Protein AF-A0AAV9G3P5-F1 (afdb_monomer_lite)

Sequence (130 aa):
MNLPDSFLYELGGQLFLMPLASFSGSPWWTTILDVLFVVGISGGLSWYYYYYKRKDLLGGFWGALIVALLGSLIILSLLQDFIRSVVLWLVSPKFGIYQISNVNLLAVLLGGLLALYIMNRINHNKERRD

Radius of gyration: 21.59 Å; chains: 1; bounding box: 43×58×51 Å

Structure (mmCIF, N/CA/C/O backbone):
data_AF-A0AAV9G3P5-F1
#
_entry.id   AF-A0AAV9G3P5-F1
#
loop_
_atom_site.group_PDB
_atom_site.id
_atom_site.type_symbol
_atom_site.label_atom_id
_atom_site.label_alt_id
_atom_site.label_comp_id
_atom_site.label_asym_id
_atom_site.label_entity_id
_atom_site.label_seq_id
_atom_site.pdbx_PDB_ins_code
_atom_site.Cartn_x
_atom_site.Cartn_y
_atom_site.Cartn_z
_atom_site.occupancy
_atom_site.B_iso_or_equiv
_atom_site.auth_seq_id
_atom_site.auth_comp_id
_atom_site.auth_asym_id
_atom_site.auth_atom_id
_atom_site.pdbx_PDB_model_num
ATOM 1 N N . MET A 1 1 ? -5.686 41.145 -12.514 1.00 50.47 1 MET A N 1
ATOM 2 C CA . MET A 1 1 ? -5.750 40.148 -13.601 1.00 50.47 1 MET A CA 1
ATOM 3 C C . MET A 1 1 ? -6.823 39.159 -13.183 1.00 50.47 1 MET A C 1
ATOM 5 O O . MET A 1 1 ? -6.592 38.420 -12.237 1.00 50.47 1 MET A O 1
ATOM 9 N N . ASN A 1 2 ? -8.031 39.271 -13.739 1.00 54.06 2 ASN A N 1
ATOM 10 C CA . ASN A 1 2 ? -9.154 38.422 -13.334 1.00 54.06 2 ASN A CA 1
ATOM 11 C C . ASN A 1 2 ? -8.983 37.065 -14.014 1.00 54.06 2 ASN A C 1
ATOM 13 O O . ASN A 1 2 ? -8.968 36.997 -15.242 1.00 54.06 2 ASN A O 1
ATOM 17 N N . LEU A 1 3 ? -8.775 36.018 -13.218 1.00 62.84 3 LEU A N 1
ATOM 18 C CA . LEU A 1 3 ? -8.808 34.648 -13.717 1.00 62.84 3 LEU A CA 1
ATOM 19 C C . LEU A 1 3 ? -10.241 34.363 -14.192 1.00 62.84 3 LEU A C 1
ATOM 21 O O . LEU A 1 3 ? -11.176 34.704 -13.469 1.00 62.84 3 LEU A O 1
ATOM 25 N N . PRO A 1 4 ? -10.433 33.797 -15.394 1.00 73.38 4 PRO A N 1
ATOM 26 C CA . PRO A 1 4 ? -11.765 33.469 -15.878 1.00 73.38 4 PRO A CA 1
ATOM 27 C C . PRO A 1 4 ? -12.376 32.381 -14.989 1.00 73.38 4 PRO A C 1
ATOM 29 O O . PRO A 1 4 ? -11.698 31.412 -14.646 1.00 73.38 4 PRO A O 1
ATOM 32 N N . ASP A 1 5 ? -13.657 32.518 -14.640 1.00 65.12 5 ASP A N 1
ATOM 33 C CA . ASP A 1 5 ? -14.385 31.579 -13.767 1.00 65.12 5 ASP A CA 1
ATOM 34 C C . ASP A 1 5 ? -14.347 30.124 -14.283 1.00 65.12 5 ASP A C 1
ATOM 36 O O . ASP A 1 5 ? -14.455 29.168 -13.513 1.00 65.12 5 ASP A O 1
ATOM 40 N N . SER A 1 6 ? -14.104 29.944 -15.586 1.00 68.44 6 SER A N 1
ATOM 41 C CA . SER A 1 6 ? -13.889 28.646 -16.230 1.00 68.44 6 SER A CA 1
ATOM 42 C C . SER A 1 6 ? -12.632 27.917 -15.747 1.00 68.44 6 SER A C 1
ATOM 44 O O . SER A 1 6 ? -12.622 26.692 -15.734 1.00 68.44 6 SER A O 1
ATOM 46 N N . PHE A 1 7 ? -11.595 28.632 -15.303 1.00 65.69 7 PHE A N 1
ATOM 47 C CA . PHE A 1 7 ? -10.336 28.033 -14.854 1.00 65.69 7 PHE A CA 1
ATOM 48 C C . PHE A 1 7 ? -10.511 27.236 -13.557 1.00 65.69 7 PHE A C 1
ATOM 50 O O . PHE A 1 7 ? -9.976 26.140 -13.423 1.00 65.69 7 PHE A O 1
ATOM 57 N N . LEU A 1 8 ? -11.301 27.749 -12.607 1.00 58.41 8 LEU A N 1
ATOM 58 C CA . LEU A 1 8 ? -11.585 27.036 -11.356 1.00 58.41 8 LEU A CA 1
ATOM 59 C C . LEU A 1 8 ? -12.497 25.825 -11.589 1.00 58.41 8 LEU A C 1
ATOM 61 O O . LEU A 1 8 ? -12.346 24.805 -10.915 1.00 58.41 8 LEU A O 1
ATOM 65 N N . TYR A 1 9 ? -13.405 25.917 -12.564 1.00 61.34 9 TYR A N 1
ATOM 66 C CA . TYR A 1 9 ? -14.299 24.824 -12.943 1.00 61.34 9 TYR A CA 1
ATOM 67 C C . TYR A 1 9 ? -13.557 23.707 -13.693 1.00 61.34 9 TYR A C 1
ATOM 69 O O . TYR A 1 9 ? -13.768 22.531 -13.406 1.00 61.34 9 TYR A O 1
ATOM 77 N N . GLU A 1 10 ? -12.640 24.060 -14.598 1.00 61.47 10 GLU A N 1
ATOM 78 C CA . GLU A 1 10 ? -11.762 23.101 -15.274 1.00 61.47 10 GLU A CA 1
ATOM 79 C C . GLU A 1 10 ? -10.776 22.454 -14.303 1.00 61.47 10 GLU A C 1
ATOM 81 O O . GLU A 1 10 ? -10.634 21.237 -14.332 1.00 61.47 10 GLU A O 1
ATOM 86 N N . LEU A 1 11 ? -10.154 23.216 -13.396 1.00 59.84 11 LEU A N 1
ATOM 87 C CA . LEU A 1 11 ? -9.230 22.667 -12.401 1.00 59.84 11 LEU A CA 1
ATOM 88 C C . LEU A 1 11 ? -9.953 21.707 -11.441 1.00 59.84 11 LEU A C 1
ATOM 90 O O . LEU A 1 11 ? -9.487 20.594 -11.204 1.00 59.84 11 LEU A O 1
ATOM 94 N N . GLY A 1 12 ? -11.116 22.109 -10.917 1.00 59.78 12 GLY A N 1
ATOM 95 C CA . GLY A 1 12 ? -11.925 21.269 -10.031 1.00 59.78 12 GLY A CA 1
ATOM 96 C C . GLY A 1 12 ? -12.477 20.028 -10.736 1.00 59.78 12 GLY A C 1
ATOM 97 O O . GLY A 1 12 ? -12.431 18.928 -10.184 1.00 59.78 12 GLY A O 1
ATOM 98 N N . GLY A 1 13 ? -12.944 20.185 -11.977 1.00 59.47 13 GLY A N 1
ATOM 99 C CA . GLY A 1 13 ? -13.447 19.093 -12.806 1.00 59.47 13 GLY A CA 1
ATOM 100 C C . GLY A 1 13 ? -12.354 18.107 -13.212 1.00 59.47 13 GLY A C 1
ATOM 101 O O . GLY A 1 13 ? -12.566 16.902 -13.126 1.00 59.47 13 GLY A O 1
ATOM 102 N N . GLN A 1 14 ? -11.168 18.581 -13.592 1.00 56.88 14 GLN A N 1
ATOM 103 C CA . GLN A 1 14 ? -10.041 17.728 -13.971 1.00 56.88 14 GLN A CA 1
ATOM 104 C C . GLN A 1 14 ? -9.481 16.957 -12.772 1.00 56.88 14 GLN A C 1
ATOM 106 O O . GLN A 1 14 ? -9.322 15.743 -12.863 1.00 56.88 14 GLN A O 1
ATOM 111 N N . LEU A 1 15 ? -9.272 17.607 -11.623 1.00 58.22 15 LEU A N 1
ATOM 112 C CA . LEU A 1 15 ? -8.780 16.936 -10.410 1.00 58.22 15 LEU A CA 1
ATOM 113 C C . LEU A 1 15 ? -9.739 15.844 -9.906 1.00 58.22 15 LEU A C 1
ATOM 115 O O . LEU A 1 15 ? -9.299 14.827 -9.368 1.00 58.22 15 LEU A O 1
ATOM 119 N N . PHE A 1 16 ? -11.049 16.028 -10.099 1.00 54.94 16 PHE A N 1
ATOM 120 C CA . PHE A 1 16 ? -12.055 15.061 -9.664 1.00 54.94 16 PHE A CA 1
ATOM 121 C C . PHE A 1 16 ? -12.363 13.980 -10.713 1.00 54.94 16 PHE A C 1
ATOM 123 O O . PHE A 1 16 ? -12.566 12.827 -10.346 1.00 54.94 16 PHE A O 1
ATOM 130 N N . LEU A 1 17 ? -12.378 14.310 -12.011 1.00 55.22 17 LEU A N 1
ATOM 131 C CA . LEU A 1 17 ? -12.782 13.387 -13.084 1.00 55.22 17 LEU A CA 1
ATOM 132 C C . LEU A 1 17 ? -11.616 12.650 -13.755 1.00 55.22 17 LEU A C 1
ATOM 134 O O . LEU A 1 17 ? -11.834 11.551 -14.256 1.00 55.22 17 LEU A O 1
ATOM 138 N N . MET A 1 18 ? -10.386 13.180 -13.761 1.00 57.72 18 MET A N 1
ATOM 139 C CA . MET A 1 18 ? -9.223 12.468 -14.326 1.00 57.72 18 MET A CA 1
ATOM 140 C C . MET A 1 18 ? -8.910 11.138 -13.616 1.00 57.72 18 MET A C 1
ATOM 142 O O . MET A 1 18 ? -8.633 10.161 -14.315 1.00 57.72 18 MET A O 1
ATOM 146 N N . PRO A 1 19 ? -9.027 11.029 -12.277 1.00 54.44 19 PRO A N 1
ATOM 147 C CA . PRO A 1 19 ? -8.893 9.749 -11.585 1.00 54.44 19 PRO A CA 1
ATOM 148 C C . PRO A 1 19 ? -10.015 8.765 -11.927 1.00 54.44 19 PRO A C 1
ATOM 150 O O . PRO A 1 19 ? -9.798 7.566 -11.852 1.00 54.44 19 PRO A O 1
ATOM 153 N N . LEU A 1 20 ? -11.209 9.242 -12.307 1.00 53.97 20 LEU A N 1
ATOM 154 C CA . LEU A 1 20 ? -12.274 8.367 -12.812 1.00 53.97 20 LEU A CA 1
ATOM 155 C C . LEU A 1 20 ? -12.050 7.975 -14.283 1.00 53.97 20 LEU A C 1
ATOM 157 O O . LEU A 1 20 ? -12.387 6.865 -14.690 1.00 53.97 20 LEU A O 1
ATOM 161 N N . ALA A 1 21 ? -11.471 8.867 -15.087 1.00 53.78 21 ALA A N 1
ATOM 162 C CA . ALA A 1 21 ? -11.190 8.637 -16.501 1.00 53.78 21 ALA A CA 1
ATOM 163 C C . ALA A 1 21 ? -10.007 7.681 -16.731 1.00 53.78 21 ALA A C 1
ATOM 165 O O . ALA A 1 21 ? -9.982 6.981 -17.743 1.00 53.78 21 ALA A O 1
ATOM 166 N N . SER A 1 22 ? -9.059 7.591 -15.793 1.00 54.72 22 SER A N 1
ATOM 167 C CA . SER A 1 22 ? -7.948 6.630 -15.851 1.00 54.72 22 SER A CA 1
ATOM 168 C C . SER A 1 22 ? -8.418 5.167 -15.828 1.00 54.72 22 SER A C 1
ATOM 170 O O . SER A 1 22 ? -7.720 4.296 -16.349 1.00 54.72 22 SER A O 1
ATOM 172 N N . PHE A 1 23 ? -9.633 4.891 -15.338 1.00 54.97 23 PHE A N 1
ATOM 173 C CA . PHE A 1 23 ? -10.239 3.560 -15.403 1.00 54.97 23 PHE A CA 1
ATOM 174 C C . PHE A 1 23 ? -10.719 3.167 -16.810 1.00 54.97 23 PHE A C 1
ATOM 176 O O . PHE A 1 23 ? -10.821 1.974 -17.087 1.00 54.97 23 PHE A O 1
ATOM 183 N N . SER A 1 24 ? -10.990 4.121 -17.714 1.00 55.91 24 SER A N 1
ATOM 184 C CA . SER A 1 24 ? -11.676 3.832 -18.989 1.00 55.91 24 SER A CA 1
ATOM 185 C C . SER A 1 24 ? -10.774 3.230 -20.083 1.00 55.91 24 SER A C 1
ATOM 187 O O . SER A 1 24 ? -11.279 2.616 -21.020 1.00 55.91 24 SER A O 1
ATOM 189 N N . GLY A 1 25 ? -9.444 3.343 -19.950 1.00 59.94 25 GLY A N 1
ATOM 190 C CA . GLY A 1 25 ? -8.464 2.817 -20.915 1.00 59.94 25 GLY A CA 1
ATOM 191 C C . GLY A 1 25 ? -7.750 1.525 -20.494 1.00 59.94 25 GLY A C 1
ATOM 192 O O . GLY A 1 25 ? -6.862 1.060 -21.209 1.00 59.94 25 GLY A O 1
ATOM 193 N N . SER A 1 26 ? -8.089 0.963 -19.331 1.00 65.25 26 SER A N 1
ATOM 194 C CA . SER A 1 26 ? -7.421 -0.208 -18.747 1.00 65.25 26 SER A CA 1
ATOM 195 C C . SER A 1 26 ? -8.271 -1.479 -18.894 1.00 65.25 26 SER A C 1
ATOM 197 O O . SER A 1 26 ? -9.492 -1.379 -19.034 1.00 65.25 26 SER A O 1
ATOM 199 N N . PRO A 1 27 ? -7.672 -2.687 -18.913 1.00 82.00 27 PRO A N 1
ATOM 200 C CA . PRO A 1 27 ? -8.447 -3.923 -18.949 1.00 82.00 27 PRO A CA 1
ATOM 201 C C . PRO A 1 27 ? -9.490 -3.960 -17.824 1.00 82.00 27 PRO A C 1
ATOM 203 O O . PRO A 1 27 ? -9.176 -3.652 -16.686 1.00 82.00 27 PRO A O 1
ATOM 206 N N . TRP A 1 28 ? -10.718 -4.404 -18.092 1.00 77.50 28 TRP A N 1
ATOM 207 C CA . TRP A 1 28 ? -11.807 -4.398 -17.095 1.00 77.50 28 TRP A CA 1
ATOM 208 C C . TRP A 1 28 ? -11.445 -5.060 -15.747 1.00 77.50 28 TRP A C 1
ATOM 210 O O . TRP A 1 28 ? -11.979 -4.694 -14.701 1.00 77.50 28 TRP A O 1
ATOM 220 N N . TRP A 1 29 ? -10.521 -6.026 -15.754 1.00 80.69 29 TRP A N 1
ATOM 221 C CA . TRP A 1 29 ? -10.050 -6.699 -14.548 1.00 80.69 29 TRP A CA 1
ATOM 222 C C . TRP A 1 29 ? -9.159 -5.811 -13.666 1.00 80.69 29 TRP A C 1
ATOM 224 O O . TRP A 1 29 ? -9.172 -5.993 -12.450 1.00 80.69 29 TRP A O 1
ATOM 234 N N . THR A 1 30 ? -8.423 -4.838 -14.222 1.00 81.50 30 THR A N 1
ATOM 235 C CA . THR A 1 30 ? -7.614 -3.906 -13.415 1.00 81.50 30 THR A CA 1
ATOM 236 C C . THR A 1 30 ? -8.511 -2.981 -12.614 1.00 81.50 30 THR A C 1
ATOM 238 O O . THR A 1 30 ? -8.290 -2.824 -11.422 1.00 81.50 30 THR A O 1
ATOM 241 N N . THR A 1 31 ? -9.601 -2.488 -13.207 1.00 81.62 31 THR A N 1
ATOM 242 C CA . THR A 1 31 ? -10.606 -1.687 -12.493 1.00 81.62 31 THR A CA 1
ATOM 243 C C . THR A 1 31 ? -11.177 -2.433 -11.285 1.00 81.62 31 THR A C 1
ATOM 245 O O . THR A 1 31 ? -11.327 -1.859 -10.209 1.00 81.62 31 THR A O 1
ATOM 248 N N . ILE A 1 32 ? -11.470 -3.730 -11.433 1.00 85.75 32 ILE A N 1
ATOM 249 C CA . ILE A 1 32 ? -11.977 -4.555 -10.327 1.00 85.75 32 ILE A CA 1
ATOM 250 C C . ILE A 1 32 ? -10.928 -4.684 -9.219 1.00 85.75 32 ILE A C 1
ATOM 252 O O . ILE A 1 32 ? -11.266 -4.554 -8.042 1.00 85.75 32 ILE A O 1
ATOM 256 N N . LEU A 1 33 ? -9.663 -4.923 -9.575 1.00 86.50 33 LEU A N 1
ATOM 257 C CA . LEU A 1 33 ? -8.578 -5.009 -8.598 1.00 86.50 33 LEU A CA 1
ATOM 258 C C . LEU A 1 33 ? -8.362 -3.684 -7.871 1.00 86.50 33 LEU A C 1
ATOM 260 O O . LEU A 1 33 ? -8.208 -3.697 -6.655 1.00 86.50 33 LEU A O 1
ATOM 264 N N . ASP A 1 34 ? -8.400 -2.560 -8.579 1.00 84.62 34 ASP A N 1
ATOM 265 C CA . ASP A 1 34 ? -8.223 -1.235 -7.987 1.00 84.62 34 ASP A CA 1
ATOM 266 C C . ASP A 1 34 ? -9.311 -0.950 -6.949 1.00 84.62 34 ASP A C 1
ATOM 268 O O . ASP A 1 34 ? -9.009 -0.566 -5.818 1.00 84.62 34 ASP A O 1
ATOM 272 N N . VAL A 1 35 ? -10.575 -1.232 -7.286 1.00 87.62 35 VAL A N 1
ATOM 273 C CA . VAL A 1 35 ? -11.693 -1.134 -6.335 1.00 87.62 35 VAL A CA 1
ATOM 274 C C . VAL A 1 35 ? -11.457 -2.044 -5.131 1.00 87.62 35 VAL A C 1
ATOM 276 O O . VAL A 1 35 ? -11.637 -1.619 -3.989 1.00 87.62 35 VAL A O 1
ATOM 279 N N . LEU A 1 36 ? -11.014 -3.280 -5.359 1.00 92.19 36 LEU A N 1
ATOM 280 C CA . LEU A 1 36 ? -10.768 -4.245 -4.292 1.00 92.19 36 LEU A CA 1
ATOM 281 C C . LEU A 1 36 ? -9.614 -3.810 -3.374 1.00 92.19 36 LEU A C 1
ATOM 283 O O . LEU A 1 36 ? -9.722 -3.960 -2.158 1.00 92.19 36 LEU A O 1
ATOM 287 N N . PHE A 1 37 ? -8.552 -3.209 -3.915 1.00 90.44 37 PHE A N 1
ATOM 288 C CA . PHE A 1 37 ? -7.457 -2.633 -3.134 1.00 90.44 37 PHE A CA 1
ATOM 289 C C . PHE A 1 37 ? -7.900 -1.408 -2.339 1.00 90.44 37 PHE A C 1
ATOM 291 O O . PHE A 1 37 ? -7.606 -1.327 -1.147 1.00 90.44 37 PHE A O 1
ATOM 298 N N . VAL A 1 38 ? -8.631 -0.477 -2.955 1.00 91.19 38 VAL A N 1
ATOM 299 C CA . VAL A 1 38 ? -9.122 0.732 -2.278 1.00 91.19 38 VAL A CA 1
ATOM 300 C C . VAL A 1 38 ? -10.053 0.362 -1.124 1.00 91.19 38 VAL A C 1
ATOM 302 O O . VAL A 1 38 ? -9.864 0.829 0.003 1.00 91.19 38 VAL A O 1
ATOM 305 N N . VAL A 1 39 ? -11.014 -0.532 -1.369 1.00 92.69 39 VAL A N 1
ATOM 306 C CA . VAL A 1 39 ? -11.945 -1.014 -0.340 1.00 92.69 39 VAL A CA 1
ATOM 307 C C . VAL A 1 39 ? -11.216 -1.844 0.713 1.00 92.69 39 VAL A C 1
ATOM 309 O O . VAL A 1 39 ? -11.459 -1.662 1.905 1.00 92.69 39 VAL A O 1
ATOM 312 N N . GLY A 1 40 ? -10.293 -2.714 0.303 1.00 94.06 40 GLY A N 1
ATOM 313 C CA . GLY A 1 40 ? -9.526 -3.570 1.203 1.00 94.06 40 GLY A CA 1
ATOM 314 C C . GLY A 1 40 ? -8.633 -2.778 2.158 1.00 94.06 40 GLY A C 1
ATOM 315 O O . GLY A 1 40 ? -8.673 -3.005 3.367 1.00 94.06 40 GLY A O 1
ATOM 316 N N . ILE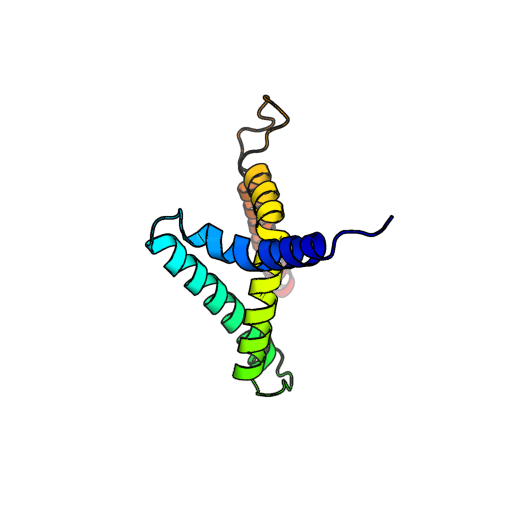 A 1 41 ? -7.872 -1.807 1.644 1.00 93.25 41 ILE A N 1
ATOM 317 C CA . ILE A 1 41 ? -7.019 -0.928 2.458 1.00 93.25 41 ILE A CA 1
ATOM 318 C C . ILE A 1 41 ? -7.875 -0.062 3.381 1.00 93.25 41 ILE A C 1
ATOM 320 O O . ILE A 1 41 ? -7.575 0.035 4.571 1.00 93.25 41 ILE A O 1
ATOM 324 N N . SER A 1 42 ? -8.955 0.529 2.864 1.00 94.06 42 SER A N 1
ATOM 325 C CA . SER A 1 42 ? -9.859 1.354 3.671 1.00 94.06 42 SER A CA 1
ATOM 326 C C . SER A 1 42 ? -10.482 0.543 4.802 1.00 94.06 42 SER A C 1
ATOM 328 O O . SER A 1 42 ? -10.383 0.937 5.958 1.00 94.06 42 SER A O 1
ATOM 330 N N . GLY A 1 43 ? -11.022 -0.641 4.503 1.00 94.12 43 GLY A N 1
ATOM 331 C CA . GLY A 1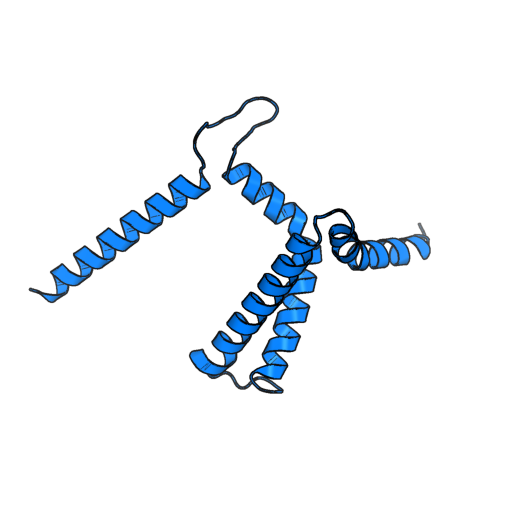 43 ? -11.566 -1.548 5.511 1.00 94.12 43 GLY A CA 1
ATOM 332 C C . GLY A 1 43 ? -10.520 -2.005 6.530 1.00 94.12 43 GLY A C 1
ATOM 333 O O . GLY A 1 43 ? -10.807 -2.040 7.726 1.00 94.12 43 GLY A O 1
ATOM 334 N N . GLY A 1 44 ? -9.290 -2.283 6.089 1.00 94.31 44 GLY A N 1
ATOM 335 C CA . GLY A 1 44 ? -8.169 -2.618 6.969 1.00 94.31 44 GLY A CA 1
ATOM 336 C C . GLY A 1 44 ? -7.797 -1.478 7.922 1.00 94.31 44 GLY A C 1
ATOM 337 O O . GLY A 1 44 ? -7.608 -1.711 9.116 1.00 94.31 44 GLY A O 1
ATOM 338 N N . LEU A 1 45 ? -7.751 -0.237 7.429 1.00 92.19 45 LEU A N 1
ATOM 339 C CA . LEU A 1 45 ? -7.511 0.953 8.250 1.00 92.19 45 LEU A CA 1
ATOM 340 C C . LEU A 1 45 ? -8.634 1.165 9.266 1.00 92.19 45 LEU A C 1
ATOM 342 O O . LEU A 1 45 ? -8.367 1.390 10.447 1.00 92.19 45 LEU A O 1
ATOM 346 N N . SER A 1 46 ? -9.887 1.041 8.844 1.00 91.88 46 SER A N 1
ATOM 347 C CA . SER A 1 46 ? -11.041 1.175 9.734 1.00 91.88 46 SER A CA 1
ATOM 348 C C . SER A 1 46 ? -11.051 0.094 10.801 1.00 91.88 46 SER A C 1
ATOM 350 O O . SER A 1 46 ? -11.285 0.392 11.970 1.00 91.88 46 SER A O 1
ATOM 352 N N . TRP A 1 47 ? -10.710 -1.143 10.435 1.00 92.75 47 TRP A N 1
ATOM 353 C CA . TRP A 1 47 ? -10.543 -2.232 11.389 1.00 92.75 47 TRP A CA 1
ATOM 354 C C . TRP A 1 47 ? -9.412 -1.939 12.380 1.00 92.75 47 TRP A C 1
ATOM 356 O O . TRP A 1 47 ? -9.598 -2.085 13.587 1.00 92.75 47 TRP A O 1
ATOM 366 N N . TYR A 1 48 ? -8.260 -1.461 11.903 1.00 91.31 48 TYR A N 1
ATOM 367 C CA . TYR A 1 48 ? -7.123 -1.116 12.754 1.00 91.31 48 TYR A CA 1
ATOM 368 C C . TYR A 1 48 ? -7.480 -0.026 13.774 1.00 91.31 48 TYR A C 1
ATOM 370 O O . TYR A 1 48 ? -7.199 -0.159 14.967 1.00 91.31 48 TYR A O 1
ATOM 378 N N . TYR A 1 49 ? -8.129 1.052 13.340 1.00 88.31 49 TYR A N 1
ATOM 379 C CA . TYR A 1 49 ? -8.485 2.144 14.243 1.00 88.31 49 TYR A CA 1
ATOM 380 C C . TYR A 1 49 ? -9.619 1.777 15.204 1.00 88.31 49 TYR A C 1
ATOM 382 O O . TYR A 1 49 ? -9.570 2.155 16.377 1.00 88.31 49 TYR A O 1
ATOM 390 N N . TYR A 1 50 ? -10.602 1.013 14.732 1.00 87.50 50 TYR A N 1
ATOM 391 C CA . TYR A 1 50 ? -11.765 0.647 15.527 1.00 87.50 50 TYR A CA 1
ATOM 392 C C . TYR A 1 50 ? -11.492 -0.526 16.479 1.00 87.50 50 TYR A C 1
ATOM 394 O O . TYR A 1 50 ? -11.726 -0.405 17.676 1.00 87.50 50 TYR A O 1
ATOM 402 N N . TYR A 1 51 ? -10.944 -1.645 15.999 1.00 86.62 51 TYR A N 1
ATOM 403 C CA . TYR A 1 51 ? -10.727 -2.841 16.823 1.00 86.62 51 TYR A CA 1
ATOM 404 C C . TYR A 1 51 ? -9.377 -2.846 17.534 1.00 86.62 51 TYR A C 1
ATOM 406 O O . TYR A 1 51 ? -9.314 -3.107 18.736 1.00 86.62 51 TYR A O 1
ATOM 414 N N . TYR A 1 52 ? -8.289 -2.563 16.814 1.00 86.50 52 TYR A N 1
ATOM 415 C CA . TYR A 1 52 ? -6.948 -2.666 17.395 1.00 86.50 52 TYR A CA 1
ATOM 416 C C . TYR A 1 52 ? -6.621 -1.470 18.293 1.00 86.50 52 TYR A C 1
ATOM 418 O O . TYR A 1 52 ? -6.126 -1.639 19.406 1.00 86.50 52 TYR A O 1
ATOM 426 N N . LYS A 1 53 ? -6.935 -0.252 17.844 1.00 86.25 53 LYS A N 1
ATOM 427 C CA . LYS A 1 53 ? -6.726 0.970 18.634 1.00 86.25 53 LYS A CA 1
ATOM 428 C C . LYS A 1 53 ? -7.903 1.352 19.530 1.00 86.25 53 LYS A C 1
ATOM 430 O O . LYS A 1 53 ? -7.732 2.285 20.310 1.00 86.25 53 LYS A O 1
ATOM 435 N N . ARG A 1 54 ? -9.042 0.648 19.444 1.00 82.94 54 ARG A N 1
ATOM 436 C CA . ARG A 1 54 ? -10.256 0.884 20.252 1.00 82.94 54 ARG A CA 1
ATOM 437 C C . ARG A 1 54 ? -10.639 2.364 20.344 1.00 82.94 54 ARG A C 1
ATOM 439 O O . ARG A 1 54 ? -10.957 2.858 21.422 1.00 82.94 54 ARG A O 1
ATOM 446 N N . LYS A 1 55 ? -10.538 3.096 19.230 1.00 82.94 55 LYS A N 1
ATOM 447 C CA . LYS A 1 55 ? -10.939 4.504 19.202 1.00 82.94 55 LYS A CA 1
ATOM 448 C C . LYS A 1 55 ? -12.449 4.609 19.029 1.00 82.94 55 LYS A C 1
ATOM 450 O O . LYS A 1 55 ? -13.005 3.963 18.142 1.00 82.94 55 LYS A O 1
ATOM 455 N N . ASP A 1 56 ? -13.074 5.483 19.811 1.00 75.06 56 ASP A N 1
ATOM 456 C CA . ASP A 1 56 ? -14.464 5.869 19.587 1.00 75.06 56 ASP A CA 1
ATOM 457 C C . ASP A 1 56 ? -14.547 6.779 18.363 1.00 75.06 56 ASP A C 1
ATOM 459 O O . ASP A 1 56 ? -14.187 7.956 18.387 1.00 75.06 56 ASP A O 1
ATOM 463 N N . LEU A 1 57 ? -14.970 6.181 17.253 1.00 80.69 57 LEU A N 1
ATOM 464 C CA . LEU A 1 57 ? -15.215 6.853 15.985 1.00 80.69 57 LEU A CA 1
ATOM 465 C C . LEU A 1 57 ? -16.721 7.036 15.804 1.00 80.69 57 LEU A C 1
ATOM 467 O O . LEU A 1 57 ? -17.505 6.126 16.082 1.00 80.69 57 LEU A O 1
ATOM 471 N N . LEU A 1 58 ? -17.126 8.205 15.304 1.00 77.31 58 LEU A N 1
ATOM 472 C CA . LEU A 1 58 ? -18.516 8.482 14.940 1.00 77.31 58 LEU A CA 1
ATOM 473 C C . LEU A 1 58 ? -18.979 7.451 13.900 1.00 77.31 58 LEU A C 1
ATOM 475 O O . LEU A 1 58 ? -18.410 7.367 12.816 1.00 77.31 58 LEU A O 1
ATOM 479 N N . GLY A 1 59 ? -19.983 6.641 14.249 1.00 82.12 59 GLY A N 1
ATOM 480 C CA . GLY A 1 59 ? -20.469 5.545 13.399 1.00 82.12 59 GLY A CA 1
ATOM 481 C C . GLY A 1 59 ? -19.644 4.251 13.468 1.00 82.12 59 GLY A C 1
ATOM 482 O O . GLY A 1 59 ? -19.827 3.366 12.631 1.00 82.12 59 GLY A O 1
ATOM 483 N N . GLY A 1 60 ? -18.739 4.124 14.445 1.00 87.56 60 GLY A N 1
ATOM 484 C CA . GLY A 1 60 ? -17.942 2.923 14.693 1.00 87.56 60 GLY A CA 1
ATOM 485 C C . GLY A 1 60 ? -17.094 2.502 13.492 1.00 87.56 60 GLY A C 1
ATOM 486 O O . GLY A 1 60 ? -16.499 3.336 12.807 1.00 87.56 60 GLY A O 1
ATOM 487 N N . PHE A 1 61 ? -17.051 1.196 13.220 1.00 88.44 61 PHE A N 1
ATOM 488 C CA . PHE A 1 61 ? -16.327 0.641 12.073 1.00 88.44 61 PHE A CA 1
ATOM 489 C C . PHE A 1 61 ? -16.788 1.242 10.735 1.00 88.44 61 PHE A C 1
ATOM 491 O O . PHE A 1 61 ? -15.957 1.639 9.922 1.00 88.44 61 PHE A O 1
ATOM 498 N N . TRP A 1 62 ? -18.102 1.345 10.515 1.00 88.62 62 TRP A N 1
ATOM 499 C CA . TRP A 1 62 ? -18.669 1.806 9.244 1.00 88.62 62 TRP A CA 1
ATOM 500 C C . TRP A 1 62 ? -18.407 3.289 8.983 1.00 88.62 62 TRP A C 1
ATOM 502 O O . TRP A 1 62 ? -18.058 3.659 7.863 1.00 88.62 62 TRP A O 1
ATOM 512 N N . GLY A 1 63 ? -18.499 4.129 10.016 1.00 90.44 63 GLY A N 1
ATOM 513 C CA . GLY A 1 63 ? -18.125 5.539 9.904 1.00 90.44 63 GLY A CA 1
ATOM 514 C C . GLY A 1 63 ? -16.644 5.707 9.562 1.00 90.44 63 GLY A C 1
ATOM 515 O O . GLY A 1 63 ? -16.296 6.435 8.633 1.00 90.44 63 GLY A O 1
ATOM 516 N N . ALA A 1 64 ? -15.769 4.948 10.227 1.00 90.31 64 ALA A N 1
ATOM 517 C CA . ALA A 1 64 ? -14.346 4.934 9.903 1.00 90.31 64 ALA A CA 1
ATOM 518 C C . ALA A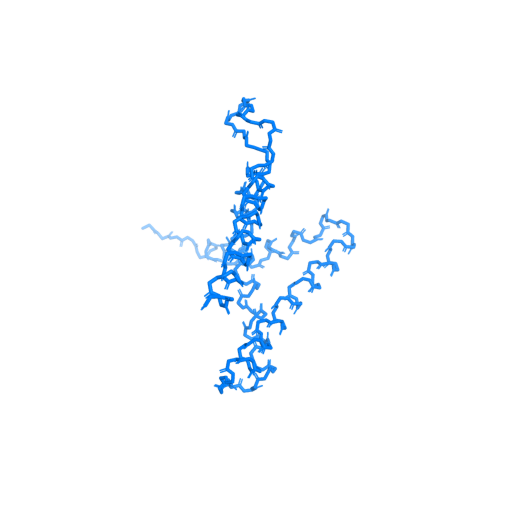 1 64 ? -14.061 4.410 8.484 1.00 90.31 64 ALA A C 1
ATOM 520 O O . ALA A 1 64 ? -13.092 4.848 7.868 1.00 90.31 64 ALA A O 1
ATOM 521 N N . LEU A 1 65 ? -14.873 3.486 7.961 1.00 92.81 65 LEU A N 1
ATOM 522 C CA . LEU A 1 65 ? -14.745 2.928 6.608 1.00 92.81 65 LEU A CA 1
ATOM 523 C C . LEU A 1 65 ? -15.073 3.950 5.532 1.00 92.81 65 LEU A C 1
ATOM 525 O O . LEU A 1 65 ? -14.305 4.103 4.588 1.00 92.81 65 LEU A O 1
ATOM 529 N N . ILE A 1 66 ? -16.149 4.710 5.708 1.00 91.94 66 ILE A N 1
ATOM 530 C CA . ILE A 1 66 ? -16.519 5.776 4.772 1.00 91.94 66 ILE A CA 1
ATOM 531 C C . ILE A 1 66 ? -15.455 6.880 4.767 1.00 91.94 66 ILE A C 1
ATOM 533 O O . ILE A 1 66 ? -15.027 7.323 3.702 1.00 91.94 66 ILE A O 1
ATOM 537 N N . VAL A 1 67 ? -14.984 7.293 5.947 1.00 92.88 67 VAL A N 1
ATOM 538 C CA . VAL A 1 67 ? -13.935 8.318 6.060 1.00 92.88 67 VAL A CA 1
ATOM 539 C C . VAL A 1 67 ? -12.623 7.838 5.432 1.00 92.88 67 VAL A C 1
ATOM 541 O O . VAL A 1 67 ? -11.996 8.591 4.688 1.00 92.88 67 VAL A O 1
ATOM 544 N N . ALA A 1 68 ? -12.222 6.586 5.678 1.00 92.19 68 ALA A N 1
ATOM 545 C CA . ALA A 1 68 ? -11.029 6.004 5.067 1.00 92.19 68 ALA A CA 1
ATOM 546 C C . ALA A 1 68 ? -11.158 5.896 3.540 1.00 92.19 68 ALA A C 1
ATOM 548 O O . ALA A 1 68 ? -10.213 6.246 2.836 1.00 92.19 68 ALA A O 1
ATOM 549 N N . LEU A 1 69 ? -12.330 5.503 3.026 1.00 92.56 69 LEU A N 1
ATOM 550 C CA . LEU A 1 69 ? -12.602 5.461 1.589 1.00 92.56 69 LEU A CA 1
ATOM 551 C C . LEU A 1 69 ? -12.439 6.838 0.951 1.00 92.56 69 LEU A C 1
ATOM 553 O O . LEU A 1 69 ? -11.667 6.976 0.006 1.00 92.56 69 LEU A O 1
ATOM 557 N N . LEU A 1 70 ? -13.092 7.868 1.492 1.00 91.62 70 LEU A N 1
ATOM 558 C CA . LEU A 1 70 ? -12.976 9.230 0.968 1.00 91.62 70 LEU A CA 1
ATOM 559 C C . LEU A 1 70 ? -11.530 9.733 1.015 1.00 91.62 70 LEU A C 1
ATOM 561 O O . LEU A 1 70 ? -11.021 10.234 0.015 1.00 91.62 70 LEU A O 1
ATOM 565 N N . GLY A 1 71 ? -10.843 9.544 2.145 1.00 90.12 71 GLY A N 1
ATOM 566 C CA . GLY A 1 71 ? -9.438 9.924 2.285 1.00 90.12 71 GLY A CA 1
ATOM 567 C C . GLY A 1 71 ? -8.534 9.209 1.278 1.00 90.12 71 GLY A C 1
ATOM 568 O O . GLY A 1 71 ? -7.683 9.843 0.657 1.00 90.12 71 GLY A O 1
ATOM 569 N N . SER A 1 72 ? -8.746 7.906 1.070 1.00 89.38 72 SER A N 1
ATOM 570 C CA . SER A 1 72 ? -7.972 7.114 0.111 1.00 89.38 72 SER A CA 1
ATOM 571 C C . SER A 1 72 ? -8.189 7.577 -1.329 1.00 89.38 72 SER A C 1
ATOM 573 O O . SER A 1 72 ? -7.212 7.733 -2.052 1.00 89.38 72 SER A O 1
ATOM 575 N N . LEU A 1 73 ? -9.430 7.881 -1.726 1.00 88.94 73 LEU A N 1
ATOM 576 C CA . LEU A 1 73 ? -9.756 8.364 -3.070 1.00 88.94 73 LEU A CA 1
ATOM 577 C C . LEU A 1 73 ? -9.153 9.745 -3.342 1.00 88.94 73 LEU A C 1
ATOM 579 O O . LEU A 1 73 ? -8.618 9.972 -4.424 1.00 88.94 73 LEU A O 1
ATOM 583 N N . ILE A 1 74 ? -9.191 10.647 -2.355 1.00 87.12 74 ILE A N 1
ATOM 584 C CA . ILE A 1 74 ? -8.584 11.981 -2.463 1.00 87.12 74 ILE A CA 1
ATOM 585 C C . ILE A 1 74 ? -7.068 11.865 -2.641 1.00 87.12 74 ILE A C 1
ATOM 587 O O . ILE A 1 74 ? -6.505 12.461 -3.554 1.00 87.12 74 ILE A O 1
ATOM 591 N N . ILE A 1 75 ? -6.393 11.088 -1.790 1.00 86.56 75 ILE A N 1
ATOM 592 C CA . ILE A 1 75 ? -4.937 10.920 -1.887 1.00 86.56 75 ILE A CA 1
ATOM 593 C C . ILE A 1 75 ? -4.551 10.185 -3.169 1.00 86.56 75 ILE A C 1
ATOM 595 O O . ILE A 1 75 ? -3.563 10.559 -3.794 1.00 86.56 75 ILE A O 1
ATOM 599 N N . LEU A 1 76 ? -5.324 9.176 -3.580 1.00 84.69 76 LEU A N 1
ATOM 600 C CA . LEU A 1 76 ? -5.099 8.473 -4.836 1.00 84.69 76 LEU A CA 1
ATOM 601 C C . LEU A 1 76 ? -5.173 9.464 -6.002 1.00 84.69 76 LEU A C 1
ATOM 603 O O . LEU A 1 76 ? -4.205 9.591 -6.735 1.00 84.69 76 LEU A O 1
ATOM 607 N N . SER A 1 77 ? -6.238 10.260 -6.093 1.00 80.81 77 SER A N 1
ATOM 608 C CA . SER A 1 77 ? -6.373 11.316 -7.105 1.00 80.81 77 SER A CA 1
ATOM 609 C C . SER A 1 77 ? -5.175 12.279 -7.137 1.00 80.81 77 SER A C 1
ATOM 611 O O . SER A 1 77 ? -4.636 12.563 -8.204 1.00 80.81 77 SER A O 1
ATOM 613 N N . LEU A 1 78 ? -4.726 12.757 -5.973 1.00 83.56 78 LEU A N 1
ATOM 614 C CA . LEU A 1 78 ? -3.708 13.806 -5.896 1.00 83.56 78 LEU A CA 1
ATOM 615 C C . LEU A 1 78 ? -2.272 13.300 -6.091 1.00 83.56 78 LEU A C 1
ATOM 617 O O . LEU A 1 78 ? -1.436 14.017 -6.636 1.00 83.56 78 LEU A O 1
ATOM 621 N N . LEU A 1 79 ? -1.950 12.108 -5.582 1.00 86.06 79 LEU A N 1
ATOM 622 C CA . LEU A 1 79 ? -0.570 11.619 -5.474 1.00 86.06 79 LEU A CA 1
ATOM 623 C C . LEU A 1 79 ? -0.269 10.417 -6.376 1.00 86.06 79 LEU A C 1
ATOM 625 O O . LEU A 1 79 ? 0.895 10.018 -6.444 1.00 86.06 79 LEU A O 1
ATOM 629 N N . GLN A 1 80 ? -1.256 9.833 -7.063 1.00 84.19 80 GLN A N 1
ATOM 630 C CA . GLN A 1 80 ? -1.073 8.602 -7.842 1.00 84.19 80 GLN A CA 1
ATOM 631 C C . GLN A 1 80 ? 0.094 8.685 -8.828 1.00 84.19 80 GLN A C 1
ATOM 633 O O . GLN A 1 80 ? 0.966 7.815 -8.805 1.00 84.19 80 GLN A O 1
ATOM 638 N N . ASP A 1 81 ? 0.159 9.730 -9.653 1.00 84.00 81 ASP A N 1
ATOM 639 C CA . ASP A 1 81 ? 1.202 9.848 -10.678 1.00 84.00 81 ASP A CA 1
ATOM 640 C C . ASP A 1 81 ? 2.588 10.072 -10.078 1.00 84.00 81 ASP A C 1
ATOM 642 O O . ASP A 1 81 ? 3.577 9.490 -10.538 1.00 84.00 81 ASP A O 1
ATOM 646 N N . PHE A 1 82 ? 2.659 10.863 -9.008 1.00 84.38 82 PHE A N 1
ATOM 647 C CA . PHE A 1 82 ? 3.900 11.094 -8.284 1.00 84.38 82 PHE A CA 1
ATOM 648 C C . PHE A 1 82 ? 4.419 9.793 -7.656 1.00 84.38 82 PHE A C 1
ATOM 650 O O . PHE A 1 82 ? 5.552 9.388 -7.919 1.00 84.38 82 PHE A O 1
ATOM 657 N N . ILE A 1 83 ? 3.573 9.091 -6.893 1.00 85.56 83 ILE A N 1
ATOM 658 C CA . ILE A 1 83 ? 3.910 7.814 -6.249 1.00 85.56 83 ILE A CA 1
ATOM 659 C C . ILE A 1 83 ? 4.331 6.790 -7.305 1.00 85.56 83 ILE A C 1
ATOM 661 O O . ILE A 1 83 ? 5.370 6.147 -7.159 1.00 85.56 83 ILE A O 1
ATOM 665 N N . ARG A 1 84 ? 3.567 6.658 -8.395 1.00 86.19 84 ARG A N 1
ATOM 666 C CA . ARG A 1 84 ? 3.874 5.724 -9.484 1.00 86.19 84 ARG A CA 1
ATOM 667 C C . ARG A 1 84 ? 5.229 6.024 -10.114 1.00 86.19 84 ARG A C 1
ATOM 669 O O . ARG A 1 84 ? 6.005 5.099 -10.340 1.00 86.19 84 ARG A O 1
ATOM 676 N N . SER A 1 85 ? 5.529 7.295 -10.365 1.00 87.19 85 SER A N 1
ATOM 677 C CA . SER A 1 85 ? 6.807 7.718 -10.944 1.00 87.19 85 SER A CA 1
ATOM 678 C C . SER A 1 85 ? 7.981 7.364 -10.033 1.00 87.19 85 SER A C 1
ATOM 680 O O . SER A 1 85 ? 8.964 6.783 -10.492 1.00 87.19 85 SER A O 1
ATOM 682 N N . VAL A 1 86 ? 7.854 7.636 -8.731 1.00 86.81 86 VAL A N 1
ATOM 683 C CA . VAL A 1 86 ? 8.877 7.292 -7.733 1.00 86.81 86 VAL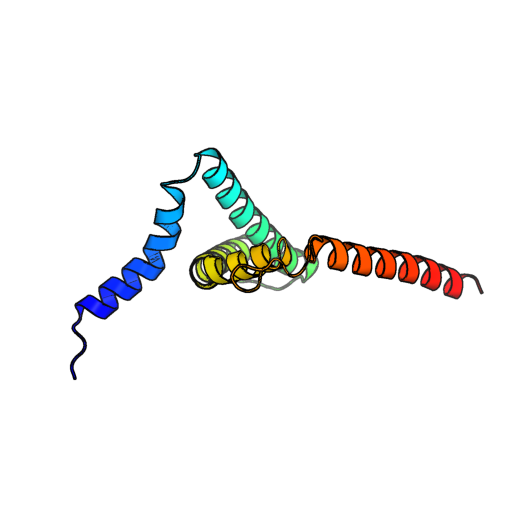 A CA 1
ATOM 684 C C . VAL A 1 86 ? 9.067 5.777 -7.640 1.00 86.81 86 VAL A C 1
ATOM 686 O O . VAL A 1 86 ? 10.199 5.299 -7.655 1.00 86.81 86 VAL A O 1
ATOM 689 N N . VAL A 1 87 ? 7.979 5.003 -7.589 1.00 87.19 87 VAL A N 1
ATOM 690 C CA . VAL A 1 87 ? 8.035 3.535 -7.510 1.00 87.19 87 VAL A CA 1
ATOM 691 C C . VAL A 1 87 ? 8.692 2.939 -8.753 1.00 87.19 87 VAL A C 1
ATOM 693 O O . VAL A 1 87 ? 9.585 2.104 -8.625 1.00 87.19 87 VAL A O 1
ATOM 696 N N . LEU A 1 88 ? 8.301 3.376 -9.953 1.00 88.44 88 LEU A N 1
ATOM 697 C CA . LEU A 1 88 ? 8.904 2.894 -11.198 1.00 88.44 88 LEU A CA 1
ATOM 698 C C . LEU A 1 88 ? 10.390 3.242 -11.276 1.00 88.44 88 LEU A C 1
ATOM 700 O O . LEU A 1 88 ? 11.185 2.404 -11.702 1.00 88.44 88 LEU A O 1
ATOM 704 N N . TRP A 1 89 ? 10.772 4.433 -10.817 1.00 88.81 89 TRP A N 1
ATOM 705 C CA . TRP A 1 89 ? 12.175 4.814 -10.719 1.00 88.81 89 TRP A CA 1
ATOM 706 C C . TRP A 1 89 ? 12.939 3.934 -9.721 1.00 88.81 89 TRP A C 1
ATOM 708 O O . TRP A 1 89 ? 14.064 3.536 -9.995 1.00 88.81 89 TRP A O 1
ATOM 718 N N . LEU A 1 90 ? 12.332 3.545 -8.597 1.00 86.62 90 LEU A N 1
ATOM 719 C CA . LEU A 1 90 ? 12.971 2.642 -7.634 1.00 86.62 90 LEU A CA 1
ATOM 720 C C . LEU A 1 90 ? 13.115 1.208 -8.174 1.00 86.62 90 LEU A C 1
ATOM 722 O O . LEU A 1 90 ? 14.086 0.516 -7.871 1.00 86.62 90 LEU A O 1
ATOM 726 N N . VAL A 1 91 ? 12.161 0.757 -8.989 1.00 88.31 91 VAL A N 1
ATOM 727 C CA . VAL A 1 91 ? 12.213 -0.558 -9.643 1.00 88.31 91 VAL A CA 1
ATOM 728 C C . VAL A 1 91 ? 13.246 -0.582 -10.771 1.00 88.31 91 VAL A C 1
ATOM 730 O O . VAL A 1 91 ? 13.969 -1.565 -10.916 1.00 88.31 91 VAL A O 1
ATOM 733 N N . SER A 1 92 ? 13.329 0.486 -11.564 1.00 84.62 92 SER A N 1
ATOM 734 C CA . SER A 1 92 ? 14.279 0.622 -12.669 1.00 84.62 92 SER A CA 1
ATOM 735 C C . SER A 1 92 ? 14.867 2.037 -12.681 1.00 84.62 92 SER A C 1
ATOM 737 O O . SER A 1 92 ? 14.347 2.923 -13.368 1.00 84.62 92 SER A O 1
ATOM 739 N N . PRO A 1 93 ? 15.949 2.272 -11.918 1.00 82.31 93 PRO A N 1
ATOM 740 C CA . PRO A 1 93 ? 16.528 3.601 -11.768 1.00 82.31 93 PRO A CA 1
ATOM 741 C C . PRO A 1 93 ? 17.248 4.025 -13.050 1.00 82.31 93 PRO A C 1
ATOM 743 O O . PRO A 1 93 ? 18.261 3.447 -13.462 1.00 82.31 93 PRO A O 1
ATOM 746 N N . LYS A 1 94 ? 16.720 5.076 -13.680 1.00 80.50 94 LYS A N 1
ATOM 747 C CA . LYS A 1 94 ? 17.254 5.685 -14.904 1.00 80.50 94 LYS A CA 1
ATOM 748 C C . LYS A 1 94 ? 17.479 7.179 -14.666 1.00 80.50 94 LYS A C 1
ATOM 750 O O . LYS A 1 94 ? 16.609 7.844 -14.104 1.00 80.50 94 LYS A O 1
ATOM 755 N N . PHE A 1 95 ? 18.629 7.706 -15.089 1.00 74.38 95 PHE A N 1
ATOM 756 C CA . PHE A 1 95 ? 18.889 9.148 -15.169 1.00 74.38 95 PHE A CA 1
ATOM 757 C C . PHE A 1 95 ? 19.031 9.517 -16.649 1.00 74.38 95 PHE A C 1
ATOM 759 O O . PHE A 1 95 ? 20.017 9.177 -17.305 1.00 74.38 95 PHE A O 1
ATOM 766 N N . GLY A 1 96 ? 18.012 10.186 -17.196 1.00 73.31 96 GLY A N 1
ATOM 767 C CA . GLY A 1 96 ? 17.932 10.467 -18.629 1.00 73.31 96 GLY A CA 1
ATOM 768 C C . GLY A 1 96 ? 17.873 9.176 -19.450 1.00 73.31 96 GLY A C 1
ATOM 769 O O . GLY A 1 96 ? 16.989 8.348 -19.248 1.00 73.31 96 GLY A O 1
ATOM 770 N N . ILE A 1 97 ? 18.829 9.005 -20.364 1.00 71.44 97 ILE A N 1
ATOM 771 C CA . ILE A 1 97 ? 18.962 7.813 -21.221 1.00 71.44 97 ILE A CA 1
ATOM 772 C C . ILE A 1 97 ? 19.825 6.703 -20.603 1.00 71.44 97 ILE A C 1
ATOM 774 O O . ILE A 1 97 ? 19.826 5.582 -21.106 1.00 71.44 97 ILE A O 1
ATOM 778 N N . TYR A 1 98 ? 20.545 6.988 -19.515 1.00 72.06 98 TYR A N 1
ATOM 779 C CA . TYR A 1 98 ? 21.464 6.034 -18.904 1.00 72.06 98 TYR A CA 1
ATOM 780 C C . TYR A 1 98 ? 20.796 5.324 -17.725 1.00 72.06 98 TYR A C 1
ATOM 782 O O . TYR A 1 98 ? 20.310 5.947 -16.776 1.00 72.06 98 TYR A O 1
ATOM 790 N N . G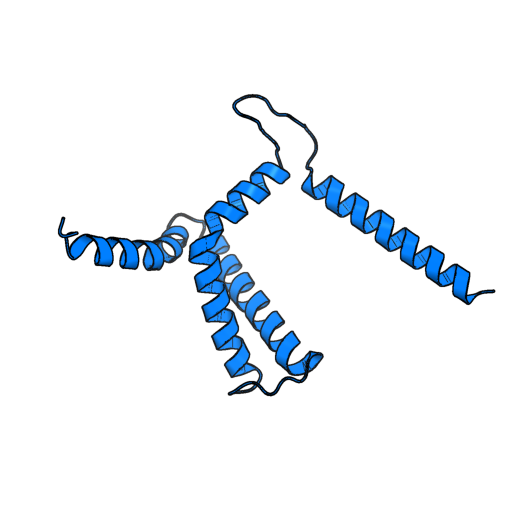LN A 1 99 ? 20.775 3.994 -17.786 1.00 75.69 99 GLN A N 1
ATOM 791 C CA . GLN A 1 99 ? 20.361 3.165 -16.663 1.00 75.69 99 GLN A CA 1
ATOM 792 C C . GLN A 1 99 ? 21.488 3.138 -15.630 1.00 75.69 99 GLN A C 1
ATOM 794 O O . GLN A 1 99 ? 22.600 2.709 -15.921 1.00 75.69 99 GLN A O 1
ATOM 799 N N . ILE A 1 100 ? 21.195 3.627 -14.428 1.00 79.06 100 ILE A N 1
ATOM 800 C CA . ILE A 1 100 ? 22.192 3.797 -13.359 1.00 79.06 100 ILE A CA 1
ATOM 801 C C . ILE A 1 100 ? 22.513 2.446 -12.736 1.00 79.06 100 ILE A C 1
ATOM 803 O O . ILE A 1 100 ? 23.636 2.182 -12.319 1.00 79.06 100 ILE A O 1
ATOM 807 N N . SER A 1 101 ? 21.492 1.595 -12.643 1.00 77.19 101 SER A N 1
ATOM 808 C CA . SER A 1 101 ? 21.600 0.293 -12.019 1.00 77.19 101 SER A CA 1
ATOM 809 C C . SER A 1 101 ? 20.669 -0.712 -12.683 1.00 77.19 101 SER A C 1
ATOM 811 O O . SER A 1 101 ? 19.517 -0.417 -13.008 1.00 77.19 101 SER A O 1
ATOM 813 N N . ASN A 1 102 ? 21.183 -1.924 -12.867 1.00 80.69 102 ASN A N 1
ATOM 814 C CA . ASN A 1 102 ? 20.426 -3.070 -13.368 1.00 80.69 102 ASN A CA 1
ATOM 815 C C . ASN A 1 102 ? 19.693 -3.826 -12.255 1.00 80.69 102 ASN A C 1
ATOM 817 O O . ASN A 1 102 ? 18.985 -4.788 -12.540 1.00 80.69 102 ASN A O 1
ATOM 821 N N . VAL A 1 103 ? 19.852 -3.408 -10.995 1.00 81.88 103 VAL A N 1
ATOM 822 C CA . VAL A 1 103 ? 19.180 -4.039 -9.859 1.00 81.88 103 VAL A CA 1
ATOM 823 C C . VAL A 1 103 ? 17.927 -3.269 -9.450 1.00 81.88 103 VAL A C 1
ATOM 825 O O . VAL A 1 103 ? 17.904 -2.038 -9.456 1.00 81.88 103 VAL A O 1
ATOM 828 N N . ASN A 1 104 ? 16.890 -4.010 -9.057 1.00 88.88 104 ASN A N 1
ATOM 829 C CA . ASN A 1 104 ? 15.670 -3.443 -8.494 1.00 88.88 104 ASN A CA 1
ATOM 830 C C . ASN A 1 104 ? 15.965 -2.943 -7.073 1.00 88.88 104 ASN A C 1
ATOM 832 O O . ASN A 1 104 ? 16.113 -3.743 -6.145 1.00 88.88 104 ASN A O 1
ATOM 836 N N . LEU A 1 105 ? 16.056 -1.624 -6.899 1.00 87.69 105 LEU A N 1
ATOM 837 C CA . LEU A 1 105 ? 16.416 -1.021 -5.614 1.00 87.69 105 LEU A CA 1
ATOM 838 C C . LEU A 1 105 ? 15.368 -1.320 -4.538 1.00 87.69 105 LEU A C 1
ATOM 840 O O . LEU A 1 105 ? 15.714 -1.476 -3.369 1.00 87.69 105 LEU A O 1
ATOM 844 N N . LEU A 1 106 ? 14.102 -1.469 -4.933 1.00 88.88 106 LEU A N 1
ATOM 845 C CA . LEU A 1 106 ? 13.009 -1.831 -4.034 1.00 88.88 106 LEU A CA 1
ATOM 846 C C . LEU A 1 106 ? 13.198 -3.260 -3.491 1.00 88.88 106 LEU A C 1
ATOM 848 O O . LEU A 1 106 ? 13.016 -3.495 -2.298 1.00 88.88 106 LEU A O 1
ATOM 852 N N . ALA A 1 107 ? 13.667 -4.195 -4.324 1.00 90.44 107 ALA A N 1
ATOM 853 C CA . ALA A 1 107 ? 14.013 -5.550 -3.889 1.00 90.44 107 ALA A CA 1
ATOM 854 C C . ALA A 1 107 ? 15.239 -5.573 -2.961 1.00 90.44 107 ALA A C 1
ATOM 856 O O . ALA A 1 107 ? 15.228 -6.274 -1.950 1.00 90.44 107 ALA A O 1
ATOM 857 N N . VAL A 1 108 ? 16.271 -4.779 -3.266 1.00 91.75 108 VAL A N 1
ATOM 858 C CA . VAL A 1 108 ? 17.469 -4.651 -2.416 1.00 91.75 108 VAL A CA 1
ATOM 859 C C . VAL A 1 108 ? 17.102 -4.096 -1.037 1.00 91.75 108 VAL A C 1
ATOM 861 O O . VAL A 1 108 ? 17.536 -4.636 -0.021 1.00 91.75 108 VAL A O 1
ATOM 864 N N . LEU A 1 109 ? 16.258 -3.062 -0.988 1.00 92.12 109 LEU A N 1
ATOM 865 C CA . LEU A 1 109 ? 15.810 -2.445 0.259 1.00 92.12 109 LEU A CA 1
ATOM 866 C C . LEU A 1 109 ? 14.961 -3.407 1.098 1.00 92.12 109 LEU A C 1
ATOM 868 O O . LEU A 1 109 ? 15.218 -3.572 2.290 1.00 92.12 109 LEU A O 1
ATOM 872 N N . LEU A 1 110 ? 13.990 -4.088 0.480 1.00 93.25 110 LEU A N 1
ATOM 873 C CA . LEU A 1 110 ? 13.167 -5.087 1.167 1.00 93.25 110 LEU A CA 1
ATOM 874 C C . LEU A 1 110 ? 14.003 -6.271 1.666 1.00 93.25 110 LEU A C 1
ATOM 876 O O . LEU A 1 110 ? 13.816 -6.710 2.798 1.00 93.25 110 LEU A O 1
ATOM 880 N N . GLY A 1 111 ? 14.952 -6.756 0.861 1.00 94.31 111 GLY A N 1
ATOM 881 C CA . GLY A 1 111 ? 15.867 -7.827 1.252 1.00 94.31 111 GLY A CA 1
ATOM 882 C C . GLY A 1 111 ? 16.752 -7.435 2.436 1.00 94.31 111 GLY A C 1
ATOM 883 O O . GLY A 1 111 ? 16.881 -8.206 3.386 1.00 94.31 111 GLY A O 1
ATOM 884 N N . GLY A 1 112 ? 17.295 -6.214 2.424 1.00 94.56 112 GLY A N 1
ATOM 885 C CA . GLY A 1 112 ? 18.084 -5.672 3.532 1.00 94.56 112 GLY A CA 1
ATOM 886 C C . GLY A 1 112 ? 17.277 -5.543 4.826 1.00 94.56 112 GLY A C 1
ATOM 887 O O . GLY A 1 112 ? 17.715 -6.017 5.874 1.00 94.56 112 GLY A O 1
ATOM 888 N N . LEU A 1 113 ? 16.069 -4.969 4.757 1.00 95.44 113 LEU A N 1
ATOM 889 C CA . LEU A 1 113 ? 15.172 -4.864 5.913 1.00 95.44 113 LEU A CA 1
ATOM 890 C C . LEU A 1 113 ? 14.774 -6.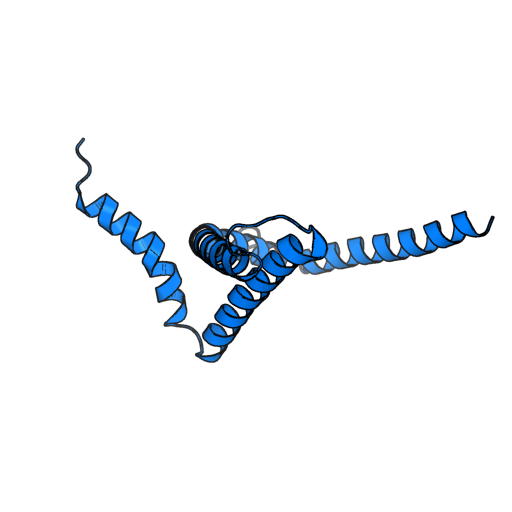240 6.458 1.00 95.44 113 LEU A C 1
ATOM 892 O O . LEU A 1 113 ? 14.761 -6.438 7.672 1.00 95.44 113 LEU A O 1
ATOM 896 N N . LEU A 1 114 ? 14.482 -7.201 5.578 1.00 95.44 114 LEU A N 1
ATOM 897 C CA . LEU A 1 114 ? 14.120 -8.560 5.971 1.00 95.44 114 LEU A CA 1
ATOM 898 C C . LEU A 1 114 ? 15.283 -9.269 6.675 1.00 95.44 114 LEU A C 1
ATOM 900 O O . LEU A 1 114 ? 15.082 -9.876 7.727 1.00 95.44 114 LEU A O 1
ATOM 904 N N . ALA A 1 115 ? 16.500 -9.162 6.137 1.00 95.44 115 ALA A N 1
ATOM 905 C CA . ALA A 1 115 ? 17.695 -9.737 6.749 1.00 95.44 115 ALA A CA 1
ATOM 906 C C . ALA A 1 115 ? 17.958 -9.144 8.143 1.00 95.44 115 ALA A C 1
ATOM 908 O O . ALA A 1 115 ? 18.178 -9.891 9.099 1.00 95.44 115 ALA A O 1
ATOM 909 N N . LEU A 1 116 ? 17.850 -7.817 8.284 1.00 94.50 116 LEU A N 1
ATOM 910 C CA . LEU A 1 116 ? 17.969 -7.134 9.575 1.00 94.50 116 LEU A CA 1
ATOM 911 C C . LEU A 1 116 ? 16.883 -7.573 10.561 1.00 94.50 116 LEU A C 1
ATOM 913 O O . LEU A 1 116 ? 17.182 -7.839 11.723 1.00 94.50 116 LEU A O 1
ATOM 917 N N . TYR A 1 117 ? 15.633 -7.699 10.111 1.00 93.31 117 TYR A N 1
ATOM 918 C CA . TYR A 1 117 ? 14.534 -8.173 10.949 1.00 93.31 117 TYR A CA 1
ATOM 919 C C . TYR A 1 117 ? 14.778 -9.599 11.463 1.00 93.31 117 TYR A C 1
ATOM 921 O O . TYR A 1 117 ? 14.609 -9.864 12.656 1.00 93.31 117 TYR A O 1
ATOM 929 N N . ILE A 1 118 ? 15.215 -10.511 10.587 1.00 92.25 118 ILE A N 1
ATOM 930 C CA . ILE A 1 118 ? 15.544 -11.894 10.957 1.00 92.25 118 ILE A CA 1
ATOM 931 C C . ILE A 1 118 ? 16.690 -11.911 11.972 1.00 92.25 118 ILE A C 1
ATOM 933 O O . ILE A 1 118 ? 16.572 -12.561 13.012 1.00 92.25 118 ILE A O 1
ATOM 937 N N . MET A 1 119 ? 17.769 -11.168 11.711 1.00 91.25 119 MET A N 1
ATOM 938 C CA . MET A 1 119 ? 18.915 -11.080 12.616 1.00 91.25 119 MET A CA 1
ATOM 939 C C . MET A 1 119 ? 18.511 -10.530 13.988 1.00 91.25 119 MET A C 1
ATOM 941 O O . MET A 1 119 ? 18.862 -11.121 15.008 1.00 91.25 119 MET A O 1
ATOM 945 N N . ASN A 1 120 ? 17.721 -9.455 14.022 1.00 92.19 120 ASN A N 1
ATOM 946 C CA . ASN A 1 120 ? 17.228 -8.867 15.264 1.00 92.19 120 ASN A CA 1
ATOM 947 C C . ASN A 1 120 ? 16.374 -9.866 16.061 1.00 92.19 120 ASN A C 1
ATOM 949 O O . ASN A 1 120 ? 16.555 -10.020 17.267 1.00 92.19 120 ASN A O 1
ATOM 953 N N . ARG A 1 121 ? 15.489 -10.614 15.387 1.00 87.62 121 ARG A N 1
ATOM 954 C CA . ARG A 1 121 ? 14.668 -11.652 16.028 1.00 87.62 121 ARG A CA 1
ATOM 955 C C . ARG A 1 121 ? 15.522 -12.771 16.632 1.00 87.62 121 ARG A C 1
ATOM 957 O O . ARG A 1 121 ? 15.212 -13.244 17.723 1.00 87.62 121 ARG A O 1
ATOM 964 N N . ILE A 1 122 ? 16.577 -13.203 15.937 1.00 87.81 122 ILE A N 1
ATOM 965 C CA . ILE A 1 122 ? 17.502 -14.231 16.439 1.00 87.81 122 ILE A CA 1
ATOM 966 C C . ILE A 1 122 ? 18.277 -13.704 17.650 1.00 87.81 122 ILE A C 1
ATOM 968 O O . ILE A 1 122 ? 18.353 -14.397 18.663 1.00 87.81 122 ILE A O 1
ATOM 972 N N . ASN A 1 123 ? 18.810 -12.482 17.576 1.00 84.44 123 ASN A N 1
ATOM 973 C CA . ASN A 1 123 ? 19.607 -11.901 18.655 1.00 84.44 123 ASN A CA 1
ATOM 974 C C . ASN A 1 123 ? 18.781 -11.688 19.933 1.00 84.44 123 ASN A C 1
ATOM 976 O O . ASN A 1 123 ? 19.202 -12.071 21.020 1.00 84.44 123 ASN A O 1
ATOM 980 N N . HIS A 1 124 ? 17.551 -11.192 19.792 1.00 74.12 124 HIS A N 1
ATOM 981 C CA . HIS A 1 124 ? 16.646 -10.980 20.921 1.00 74.12 124 HIS A CA 1
ATOM 982 C C . HIS A 1 124 ? 16.209 -12.291 21.605 1.00 74.12 124 HIS A C 1
ATOM 984 O O . HIS A 1 124 ? 15.870 -12.303 22.784 1.00 74.12 124 HIS A O 1
ATOM 990 N N . ASN A 1 125 ? 16.231 -13.420 20.887 1.00 66.88 125 ASN A N 1
ATOM 991 C CA . ASN A 1 125 ? 16.009 -14.743 21.479 1.00 66.88 125 ASN A CA 1
ATOM 992 C C . ASN A 1 125 ? 17.243 -15.289 22.210 1.00 66.88 125 ASN A C 1
ATOM 994 O O . ASN A 1 125 ? 17.100 -16.209 23.016 1.00 66.88 125 ASN A O 1
ATOM 998 N N . LYS A 1 126 ? 18.435 -14.759 21.922 1.00 60.78 126 LYS A N 1
ATOM 999 C CA . LYS A 1 126 ? 19.683 -15.134 22.589 1.00 60.78 126 LYS A CA 1
ATOM 1000 C C . LYS A 1 126 ? 19.822 -14.412 23.932 1.00 60.78 126 LYS A C 1
ATOM 1002 O O . LYS A 1 126 ? 20.063 -15.074 24.926 1.00 60.78 126 LYS A O 1
ATOM 1007 N N . GLU A 1 127 ? 19.512 -13.114 23.983 1.00 61.16 127 GLU A N 1
ATOM 1008 C CA . GLU A 1 127 ? 19.502 -12.310 25.226 1.00 61.16 127 GLU A CA 1
ATOM 1009 C C . GLU A 1 127 ? 18.499 -12.789 26.289 1.00 61.16 127 GLU A C 1
ATOM 1011 O O . GLU A 1 127 ? 18.642 -12.453 27.455 1.00 61.16 127 GLU A O 1
ATOM 1016 N N . ARG A 1 128 ? 17.470 -13.562 25.914 1.00 58.31 128 ARG A N 1
ATOM 1017 C CA . ARG A 1 128 ? 16.486 -14.123 26.863 1.00 58.31 128 ARG A CA 1
ATOM 1018 C C . ARG A 1 128 ? 16.844 -15.519 27.381 1.00 58.31 128 ARG A C 1
ATOM 1020 O O . ARG A 1 128 ? 16.032 -16.120 28.084 1.00 58.31 128 ARG A O 1
ATOM 1027 N N . ARG A 1 129 ? 17.965 -16.088 26.931 1.00 58.75 129 ARG A N 1
ATOM 1028 C CA . ARG A 1 129 ? 18.411 -17.446 27.282 1.00 58.75 129 ARG A CA 1
ATOM 1029 C C . ARG A 1 129 ? 19.609 -17.471 28.234 1.00 58.75 129 ARG A C 1
ATOM 1031 O O . ARG A 1 129 ? 19.956 -18.566 28.670 1.00 58.75 129 ARG A O 1
ATOM 1038 N N . ASP A 1 130 ? 20.157 -16.305 28.558 1.00 54.72 130 ASP A N 1
ATOM 1039 C CA . ASP A 1 130 ? 21.139 -16.085 29.625 1.00 54.72 130 ASP A CA 1
ATOM 1040 C C . ASP A 1 130 ? 20.435 -15.445 30.838 1.00 54.72 130 ASP A C 1
ATOM 1042 O O . ASP A 1 130 ? 20.873 -15.708 31.980 1.00 54.72 130 ASP A O 1
#

pLDDT: mean 80.14, std 13.18, range [50.47, 95.44]

Organism: Leptospira interrogans (NCBI:txid173)

Secondary structure (DSSP, 8-state):
----HHHHHHHHHHHHHHHHHTTTTS-HHHHHHHHHHHHHHHHHHHHIIIIIS----TTHHHHHHHHHHHHHHHHHHHHHHHHHHHHHHHHS-EETTEES-SS-HHHHHHHHHHHHHHHHHHHHHHTT--

Foldseek 3Di:
DDDPPVVVVCVVCCLQCVLVVVCVPDDVVVVVVVVVVLQVVLLVQLCCCCPVVVDDDDVGSVNSSVVSSVVSSNCCSPCVVVVVVVQVCQQFPDDPPDGPDPHNNVVVVVVVVVVVVVVVVVVVVVVVVD